Protein AF-A0A0G1FS84-F1 (afdb_monomer_lite)

Secondary structure (DSSP, 8-state):
-----TTS------SSPPPSEEEEE----B-TTS-BPPPPP-EEEEE---HHHHHHHHHHHHHHHHHHHHHHHHHHHHHHHHHHHHHHHHHHHHHHHHHHHHHHHHHHHHHHHHHHHHHHHHHHT-S---HHHHHHHHHHHHHHHHHHHHHHHHHHHHHHHHHHHHHHHHHTT-

Structure (mmCIF, N/CA/C/O backbone):
data_AF-A0A0G1FS84-F1
#
_entry.id   AF-A0A0G1FS84-F1
#
loop_
_atom_site.group_PDB
_atom_site.id
_atom_site.type_symbol
_atom_site.label_atom_id
_atom_site.label_alt_id
_atom_site.label_comp_id
_atom_site.label_asym_id
_atom_site.label_entity_id
_atom_site.label_seq_id
_atom_site.pdbx_PDB_ins_code
_atom_site.Cartn_x
_atom_site.Cartn_y
_atom_site.Cartn_z
_atom_site.occupancy
_atom_site.B_iso_or_equiv
_atom_site.auth_seq_id
_atom_site.auth_comp_id
_atom_site.auth_asym_id
_atom_site.auth_atom_id
_atom_site.pdbx_PDB_model_num
ATOM 1 N N . MET A 1 1 ? 57.556 8.578 -48.332 1.00 65.81 1 MET A N 1
ATOM 2 C CA . MET A 1 1 ? 58.111 8.816 -49.677 1.00 65.81 1 MET A CA 1
ATOM 3 C C . MET A 1 1 ? 58.021 7.514 -50.442 1.00 65.81 1 MET A C 1
ATOM 5 O O . MET A 1 1 ? 58.302 6.475 -49.857 1.00 65.81 1 MET A O 1
ATOM 9 N N . THR A 1 2 ? 57.534 7.566 -51.674 1.00 79.94 2 THR A N 1
ATOM 10 C CA . THR A 1 2 ? 57.492 6.427 -52.599 1.00 79.94 2 THR A CA 1
ATOM 11 C C . THR A 1 2 ? 58.343 6.790 -53.815 1.00 79.94 2 THR A C 1
ATOM 13 O O . THR A 1 2 ? 58.557 7.980 -54.049 1.00 79.94 2 THR A O 1
ATOM 16 N N . GLN A 1 3 ? 58.882 5.800 -54.521 1.00 81.12 3 GLN A N 1
ATOM 17 C CA . GLN A 1 3 ? 59.678 6.023 -55.730 1.00 81.12 3 GLN A CA 1
ATOM 18 C C . GLN A 1 3 ? 58.782 5.824 -56.956 1.00 81.12 3 GLN A C 1
ATOM 20 O O . GLN A 1 3 ? 57.989 4.881 -56.990 1.00 81.12 3 GLN A O 1
ATOM 25 N N . SER A 1 4 ? 58.876 6.731 -57.924 1.00 82.00 4 SER A N 1
ATOM 26 C CA . SER A 1 4 ? 58.206 6.627 -59.221 1.00 82.00 4 SER A CA 1
ATOM 27 C C . SER A 1 4 ? 58.992 5.721 -60.176 1.00 82.00 4 SER A C 1
ATOM 29 O O . SER A 1 4 ? 60.212 5.601 -60.069 1.00 82.00 4 SER A O 1
ATOM 31 N N . ASP A 1 5 ? 58.294 5.064 -61.105 1.00 82.81 5 ASP A N 1
ATOM 32 C CA . ASP A 1 5 ? 58.917 4.347 -62.221 1.00 82.81 5 ASP A CA 1
ATOM 33 C C . ASP A 1 5 ? 59.392 5.312 -63.329 1.00 82.81 5 ASP A C 1
ATOM 35 O O . ASP A 1 5 ? 59.147 6.519 -63.278 1.00 82.81 5 ASP A O 1
ATOM 39 N N . SER A 1 6 ? 60.050 4.780 -64.366 1.00 77.12 6 SER A N 1
ATOM 40 C CA . SER A 1 6 ? 60.547 5.560 -65.514 1.00 77.12 6 SER A CA 1
ATOM 41 C C . SER A 1 6 ? 59.455 6.303 -66.297 1.00 77.12 6 SER A C 1
ATOM 43 O O . SER A 1 6 ? 59.772 7.159 -67.117 1.00 77.12 6 SER A O 1
ATOM 45 N N . ASN A 1 7 ? 58.184 5.972 -66.060 1.00 77.56 7 ASN A N 1
ATOM 46 C CA . ASN A 1 7 ? 57.017 6.573 -66.697 1.00 77.56 7 ASN A CA 1
ATOM 47 C C . ASN A 1 7 ? 56.239 7.478 -65.721 1.00 77.56 7 ASN A C 1
ATOM 49 O O . ASN A 1 7 ? 55.108 7.865 -66.016 1.00 77.56 7 ASN A O 1
ATOM 53 N N . GLY A 1 8 ? 56.807 7.790 -64.549 1.00 75.38 8 GLY A N 1
ATOM 54 C CA . GLY A 1 8 ? 56.192 8.648 -63.536 1.00 75.38 8 GLY A CA 1
ATOM 55 C C . GLY A 1 8 ? 55.071 7.984 -62.729 1.00 75.38 8 GLY A C 1
ATOM 56 O O . GLY A 1 8 ? 54.354 8.668 -61.999 1.00 75.38 8 GLY A O 1
ATOM 57 N N . ARG A 1 9 ? 54.887 6.662 -62.824 1.00 83.38 9 ARG A N 1
ATOM 58 C CA . ARG A 1 9 ? 53.864 5.938 -62.057 1.00 83.38 9 ARG A CA 1
ATOM 59 C C . ARG A 1 9 ? 54.397 5.589 -60.679 1.00 83.38 9 ARG A C 1
ATOM 61 O O . ARG A 1 9 ? 55.497 5.066 -60.536 1.00 83.38 9 ARG A O 1
ATOM 68 N N . PHE A 1 10 ? 53.584 5.830 -59.661 1.00 84.44 10 PHE A N 1
ATOM 69 C CA . PHE A 1 10 ? 53.905 5.496 -58.280 1.00 84.44 10 PHE A CA 1
ATOM 70 C C . PHE A 1 10 ? 52.680 4.914 -57.575 1.00 84.44 10 PHE A C 1
ATOM 72 O O . PHE A 1 10 ? 51.539 5.222 -57.917 1.00 84.44 10 PHE A O 1
ATOM 79 N N . ALA A 1 11 ? 52.921 4.094 -56.555 1.00 84.00 11 ALA A N 1
ATOM 80 C CA . ALA A 1 11 ? 51.891 3.633 -55.636 1.00 84.00 11 ALA A CA 1
ATOM 81 C C . ALA A 1 11 ? 52.205 4.148 -54.230 1.00 84.00 11 ALA A C 1
ATOM 83 O O . ALA A 1 11 ? 53.343 4.065 -53.757 1.00 84.00 11 ALA A O 1
ATOM 84 N N . PHE A 1 12 ? 51.192 4.688 -53.557 1.00 84.06 12 PHE A N 1
ATOM 85 C CA . PHE A 1 12 ? 51.281 5.100 -52.163 1.00 84.06 12 PHE A CA 1
ATOM 86 C C . PHE A 1 12 ? 50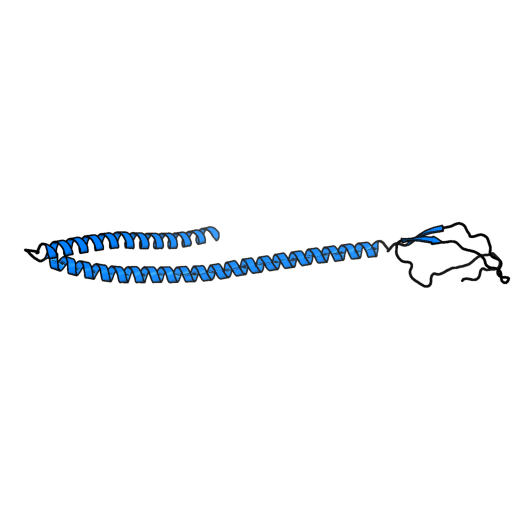.250 4.332 -51.341 1.00 84.06 12 PHE A C 1
ATOM 88 O O . PHE A 1 12 ? 49.054 4.397 -51.611 1.00 84.06 12 PHE A O 1
ATOM 95 N N . VAL A 1 13 ? 50.726 3.626 -50.317 1.00 84.06 13 VAL A N 1
ATOM 96 C CA . VAL A 1 13 ? 49.881 2.949 -49.332 1.00 84.06 13 VAL A CA 1
ATOM 97 C C . VAL A 1 13 ? 50.121 3.616 -47.985 1.00 84.06 13 VAL A C 1
ATOM 99 O O . VAL A 1 13 ? 51.248 3.644 -47.483 1.00 84.06 13 VAL A O 1
ATOM 102 N N . ALA A 1 14 ? 49.066 4.186 -47.405 1.00 81.69 14 ALA A N 1
ATOM 103 C CA . ALA A 1 14 ? 49.140 4.780 -46.079 1.00 81.69 14 ALA A CA 1
ATOM 104 C C . ALA A 1 14 ? 49.451 3.694 -45.035 1.00 81.69 14 ALA A C 1
ATOM 106 O O . ALA A 1 14 ? 48.796 2.656 -44.994 1.00 81.69 14 ALA A O 1
ATOM 107 N N . LYS A 1 15 ? 50.445 3.936 -44.170 1.00 80.38 15 LYS A N 1
ATOM 108 C CA . LYS A 1 15 ? 50.827 2.987 -43.106 1.00 80.38 15 LYS A CA 1
ATOM 109 C C . LYS A 1 15 ? 49.784 2.882 -41.987 1.00 80.38 15 LYS A C 1
ATOM 111 O O . LYS A 1 15 ? 49.743 1.876 -41.291 1.00 80.38 15 LYS A O 1
ATOM 116 N N . ALA A 1 16 ? 48.974 3.921 -41.799 1.00 81.25 16 ALA A N 1
ATOM 117 C CA . ALA A 1 16 ? 47.947 3.989 -40.769 1.00 81.25 16 ALA A CA 1
ATOM 118 C C . ALA A 1 16 ? 46.561 4.134 -41.401 1.00 81.25 16 ALA A C 1
ATOM 120 O O . ALA A 1 16 ? 46.409 4.741 -42.464 1.00 81.25 16 ALA A O 1
ATOM 121 N N . LYS A 1 17 ? 45.548 3.596 -40.716 1.00 81.94 17 LYS A N 1
ATOM 122 C CA . LYS A 1 17 ? 44.146 3.773 -41.093 1.00 81.94 17 LYS A CA 1
ATOM 123 C C . LYS A 1 17 ? 43.790 5.256 -41.002 1.00 81.94 17 LYS A C 1
ATOM 125 O O . LYS A 1 17 ? 43.933 5.861 -39.941 1.00 81.94 17 LYS A O 1
ATOM 130 N N . LEU A 1 18 ? 43.317 5.823 -42.107 1.00 83.94 18 LEU A N 1
ATOM 131 C CA . LEU A 1 18 ? 42.795 7.185 -42.119 1.00 83.94 18 LEU A CA 1
ATOM 132 C C . LEU A 1 18 ? 41.487 7.227 -41.305 1.00 83.94 18 LEU A C 1
ATOM 134 O O . LEU A 1 18 ? 40.636 6.353 -41.504 1.00 83.94 18 LEU A O 1
ATOM 138 N N . PRO A 1 19 ? 41.314 8.186 -40.378 1.00 83.69 19 PRO A N 1
ATOM 139 C CA . PRO A 1 19 ? 40.042 8.366 -39.695 1.00 83.69 19 PRO A CA 1
ATOM 140 C C . PRO A 1 19 ? 38.962 8.852 -40.668 1.00 83.69 19 PRO A C 1
ATOM 142 O O . PRO A 1 19 ? 39.253 9.376 -41.749 1.00 83.69 19 PRO A O 1
ATOM 145 N N . GLU A 1 20 ? 37.707 8.643 -40.271 1.00 84.88 20 GLU A N 1
ATOM 146 C CA . GLU A 1 20 ? 36.536 9.052 -41.044 1.00 84.88 20 GLU A CA 1
ATOM 147 C C . GLU A 1 20 ? 36.547 10.566 -41.282 1.00 84.88 20 GLU A C 1
ATOM 149 O O . GLU A 1 20 ? 36.806 11.350 -40.368 1.00 84.88 20 GLU A O 1
ATOM 154 N N . GLY A 1 21 ? 36.321 10.977 -42.529 1.00 87.00 21 GLY A N 1
ATOM 155 C CA . GLY A 1 21 ? 36.379 12.382 -42.911 1.00 87.00 21 GLY A CA 1
ATOM 156 C C . GLY A 1 21 ? 36.703 12.619 -44.381 1.00 87.00 21 GLY A C 1
ATOM 157 O O . GLY A 1 21 ? 36.894 11.691 -45.171 1.00 87.00 21 GLY A O 1
ATOM 158 N N . VAL A 1 22 ? 36.758 13.900 -44.738 1.00 90.06 22 VAL A N 1
ATOM 159 C CA . VAL A 1 22 ? 37.090 14.364 -46.087 1.00 90.06 22 VAL A CA 1
ATOM 160 C C . VAL A 1 22 ? 38.584 14.644 -46.168 1.00 90.06 22 VAL A C 1
ATOM 1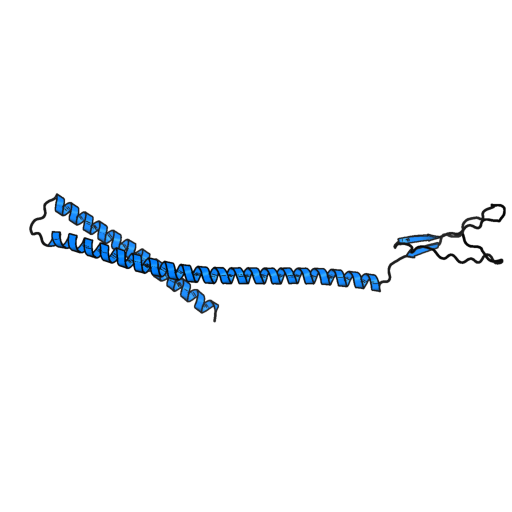62 O O . VAL A 1 22 ? 39.107 15.501 -45.457 1.00 90.06 22 VAL A O 1
ATOM 165 N N . TRP A 1 23 ? 39.259 13.943 -47.069 1.00 90.94 23 TRP A N 1
ATOM 166 C CA . TRP A 1 23 ? 40.699 14.021 -47.260 1.00 90.94 23 TRP A CA 1
ATOM 167 C C . TRP A 1 23 ? 41.033 14.648 -48.605 1.00 90.94 23 TRP A C 1
ATOM 169 O O . TRP A 1 23 ? 40.341 14.433 -49.599 1.00 90.94 23 TRP A O 1
ATOM 179 N N . LYS A 1 24 ? 42.115 15.430 -48.625 1.00 90.88 24 LYS A N 1
ATOM 180 C CA . LYS A 1 24 ? 42.694 16.003 -49.843 1.00 90.88 24 LYS A CA 1
ATOM 181 C C . LYS A 1 24 ? 44.075 15.403 -50.051 1.00 90.88 24 LYS A C 1
ATOM 183 O O . LYS A 1 24 ? 44.888 15.426 -49.131 1.00 90.88 24 LYS A O 1
ATOM 188 N N . MET A 1 25 ? 44.336 14.904 -51.251 1.00 88.88 25 MET A N 1
ATOM 189 C CA . MET A 1 25 ? 45.614 14.310 -51.627 1.00 88.88 25 MET A CA 1
ATOM 190 C C . MET A 1 25 ? 46.186 15.017 -52.851 1.00 88.88 25 MET A C 1
ATOM 192 O O . MET A 1 25 ? 45.464 15.312 -53.801 1.00 88.88 25 MET A O 1
ATOM 196 N N . TRP A 1 26 ? 47.487 15.283 -52.806 1.00 90.06 26 TRP A N 1
ATOM 197 C CA . TRP A 1 26 ? 48.291 15.771 -53.921 1.00 90.06 26 TRP A CA 1
ATOM 198 C C . TRP A 1 26 ? 49.696 15.173 -53.817 1.00 90.06 26 TRP A C 1
ATOM 200 O O . TRP A 1 26 ? 50.106 14.719 -52.745 1.00 90.06 26 TRP A O 1
ATOM 210 N N . ALA A 1 27 ? 50.420 15.172 -54.928 1.00 87.69 27 ALA A N 1
ATOM 211 C CA . ALA A 1 27 ? 51.790 14.694 -55.015 1.00 87.69 27 ALA A CA 1
ATOM 212 C C . ALA A 1 27 ? 52.713 15.793 -55.554 1.00 87.69 27 ALA A C 1
ATOM 214 O O . ALA A 1 27 ? 52.282 16.672 -56.298 1.00 87.69 27 ALA A O 1
ATOM 215 N N . GLU A 1 28 ? 53.979 15.734 -55.161 1.00 88.88 28 GLU A N 1
ATOM 216 C CA . GLU A 1 28 ? 55.054 16.601 -55.640 1.00 88.88 28 GLU A CA 1
ATOM 217 C C . GLU A 1 28 ? 56.286 15.715 -55.844 1.00 88.88 28 GLU A C 1
ATOM 219 O O . GLU A 1 28 ? 56.623 14.907 -54.972 1.00 88.88 28 GLU A O 1
ATOM 224 N N . GLU A 1 29 ? 56.933 15.822 -57.000 1.00 85.31 29 GLU A N 1
ATOM 225 C CA . GLU A 1 29 ? 58.158 15.086 -57.293 1.00 85.31 29 GLU A CA 1
ATOM 226 C C . GLU A 1 29 ? 59.358 15.852 -56.737 1.00 85.31 29 GLU A C 1
ATOM 228 O O . GLU A 1 29 ? 59.424 17.076 -56.824 1.00 85.31 29 GLU A O 1
ATOM 233 N N . THR A 1 30 ? 60.319 15.138 -56.152 1.00 86.69 30 THR A N 1
ATOM 234 C CA . THR A 1 30 ? 61.601 15.710 -55.728 1.00 86.69 30 THR A CA 1
ATOM 235 C C . THR A 1 30 ? 62.723 14.962 -56.433 1.00 86.69 30 THR A C 1
ATOM 237 O O . THR A 1 30 ? 62.888 13.760 -56.241 1.00 86.69 30 THR A O 1
ATOM 240 N N . SER A 1 31 ? 63.484 15.679 -57.255 1.00 80.19 31 SER A N 1
ATOM 241 C CA . SER A 1 31 ? 64.645 15.151 -57.967 1.00 80.19 31 SER A CA 1
ATOM 242 C C . SER A 1 31 ? 65.795 14.838 -57.002 1.00 80.19 31 SER A C 1
ATOM 244 O O . SER A 1 31 ? 65.863 15.383 -55.899 1.00 80.19 31 SER A O 1
ATOM 246 N N . VAL A 1 32 ? 66.751 14.013 -57.441 1.00 80.50 32 VAL A N 1
ATOM 247 C CA . VAL A 1 32 ? 67.963 13.643 -56.680 1.00 80.50 32 VAL A CA 1
ATOM 248 C C . VAL A 1 32 ? 68.767 14.879 -56.249 1.00 80.50 32 VAL A C 1
ATOM 250 O O . VAL A 1 32 ? 69.360 14.889 -55.174 1.00 80.50 32 VAL A O 1
ATOM 253 N N . ASN A 1 33 ? 68.709 15.955 -57.041 1.00 80.50 33 ASN A N 1
ATOM 254 C CA . ASN A 1 33 ? 69.373 17.234 -56.764 1.00 80.50 33 ASN A CA 1
ATOM 255 C C . ASN A 1 33 ? 68.548 18.178 -55.861 1.00 80.50 33 ASN A C 1
ATOM 257 O O . ASN A 1 33 ? 68.909 19.338 -55.689 1.00 80.50 33 ASN A O 1
ATOM 261 N N . GLY A 1 34 ? 67.411 17.723 -55.325 1.00 80.25 34 GLY A N 1
ATOM 262 C CA . GLY A 1 34 ? 66.543 18.496 -54.431 1.00 80.25 34 GLY A CA 1
ATOM 263 C C . GLY A 1 34 ? 65.567 19.460 -55.118 1.00 80.25 34 GLY A C 1
ATOM 264 O O . GLY A 1 34 ? 64.790 20.118 -54.429 1.00 80.25 34 GLY A O 1
ATOM 265 N N . ALA A 1 35 ? 65.564 19.539 -56.453 1.00 82.56 35 ALA A N 1
ATOM 266 C CA . ALA A 1 35 ? 64.579 20.321 -57.204 1.00 82.56 35 ALA A CA 1
ATOM 267 C C . ALA A 1 35 ? 63.182 19.685 -57.104 1.00 82.56 35 ALA A C 1
ATOM 269 O O . ALA A 1 35 ? 63.058 18.463 -57.209 1.00 82.56 35 ALA A O 1
ATOM 270 N N . LYS A 1 36 ? 62.142 20.505 -56.915 1.00 88.62 36 LYS A N 1
ATOM 271 C CA . LYS A 1 36 ? 60.755 20.048 -56.751 1.00 88.62 36 LYS A CA 1
ATOM 272 C C . LYS A 1 36 ? 59.866 20.425 -57.935 1.00 88.62 36 LYS A C 1
ATOM 274 O O . LYS A 1 36 ? 60.054 21.489 -58.523 1.00 88.62 36 LYS A O 1
ATOM 279 N N . SER A 1 37 ? 58.903 19.568 -58.270 1.00 84.94 37 SER A N 1
ATOM 280 C CA . SER A 1 37 ? 57.903 19.842 -59.309 1.00 84.94 37 SER A CA 1
ATOM 281 C C . SER A 1 37 ? 56.785 20.760 -58.811 1.00 84.94 37 SER A C 1
ATOM 283 O O . SER A 1 37 ? 56.628 20.995 -57.618 1.00 84.94 37 SER A O 1
ATOM 285 N N . SER A 1 38 ? 55.931 21.235 -59.720 1.00 84.75 38 SER A N 1
ATOM 286 C CA . SER A 1 38 ? 54.637 21.778 -59.300 1.00 84.75 38 SER A CA 1
ATOM 287 C C . SER A 1 38 ? 53.770 20.675 -58.664 1.00 84.75 38 SER A C 1
ATOM 289 O O . SER A 1 38 ? 53.869 19.515 -59.085 1.00 84.75 38 SER A O 1
ATOM 291 N N . PRO A 1 39 ? 52.923 21.006 -57.669 1.00 87.56 39 PRO A N 1
ATOM 292 C CA . PRO A 1 39 ? 51.992 20.050 -57.082 1.00 87.56 39 PRO A CA 1
ATOM 293 C C . PRO A 1 39 ? 50.992 19.521 -58.110 1.00 87.56 39 PRO A C 1
ATOM 295 O O . PRO A 1 39 ? 50.531 20.263 -58.980 1.00 87.56 39 PRO A O 1
ATOM 298 N N . SER A 1 40 ? 50.605 18.257 -57.962 1.00 86.75 40 SER A N 1
ATOM 299 C CA . SER A 1 40 ? 49.531 17.661 -58.752 1.00 86.75 40 SER A CA 1
ATOM 300 C C . SER A 1 40 ? 48.176 18.309 -58.458 1.00 86.75 40 SER A C 1
ATOM 302 O O . SER A 1 40 ? 47.972 18.967 -57.431 1.00 86.75 40 SER A O 1
ATOM 304 N N . GLU A 1 41 ? 47.201 18.027 -59.322 1.00 88.12 41 GLU A N 1
ATOM 305 C CA . GLU A 1 41 ? 45.801 18.314 -59.032 1.00 88.12 41 GLU A CA 1
ATOM 306 C C . GLU A 1 41 ? 45.374 17.651 -57.711 1.00 88.12 41 GLU A C 1
ATOM 308 O O . GLU A 1 41 ? 45.801 16.540 -57.373 1.00 88.12 41 GLU A O 1
ATOM 313 N N . LYS A 1 42 ? 44.570 18.378 -56.929 1.00 91.00 42 LYS A N 1
ATOM 314 C CA . LYS A 1 42 ? 44.122 17.942 -55.606 1.00 91.00 42 LYS A CA 1
ATOM 315 C C . LYS A 1 42 ? 42.918 17.024 -55.759 1.00 91.00 42 LYS A C 1
ATOM 317 O O . LYS A 1 42 ? 41.841 17.479 -56.134 1.00 91.00 42 LYS A O 1
ATOM 322 N N . ILE A 1 43 ? 43.073 15.765 -55.372 1.00 88.25 43 ILE A N 1
ATOM 323 C CA . ILE A 1 43 ? 41.980 14.793 -55.345 1.00 88.25 43 ILE A CA 1
ATOM 324 C C . ILE A 1 43 ? 41.332 14.827 -53.963 1.00 88.25 43 ILE A C 1
ATOM 326 O O . ILE A 1 43 ? 42.021 14.741 -52.943 1.00 88.25 43 ILE A O 1
ATOM 330 N N . ILE A 1 44 ? 40.006 14.951 -53.927 1.00 88.88 44 ILE A N 1
ATOM 331 C CA . ILE A 1 44 ? 39.215 14.928 -52.695 1.00 88.88 44 ILE A CA 1
ATOM 332 C C . ILE A 1 44 ? 38.500 13.583 -52.606 1.00 88.88 44 ILE A C 1
ATOM 334 O O . ILE A 1 44 ? 37.794 13.201 -53.536 1.00 88.88 44 ILE A O 1
ATOM 338 N N . PHE A 1 45 ? 38.652 12.871 -51.492 1.00 86.81 45 PHE A N 1
ATOM 339 C CA . PHE A 1 45 ? 37.936 11.619 -51.245 1.00 86.81 45 PHE A CA 1
ATOM 340 C C . PHE A 1 45 ? 37.439 11.535 -49.803 1.00 86.81 45 PHE A C 1
ATOM 342 O O . PHE A 1 45 ? 37.992 12.153 -48.893 1.00 86.81 45 PHE A O 1
ATOM 349 N N . THR A 1 46 ? 36.368 10.769 -49.599 1.00 87.75 46 THR A N 1
ATOM 350 C CA . THR A 1 46 ? 35.749 10.584 -48.282 1.00 87.75 46 THR A CA 1
ATOM 351 C C . THR A 1 46 ? 36.086 9.201 -47.754 1.00 87.75 46 THR A C 1
ATOM 353 O O . THR A 1 46 ? 35.805 8.195 -48.403 1.00 87.75 46 THR A O 1
ATOM 356 N N . VAL A 1 47 ? 36.667 9.150 -46.561 1.00 88.19 47 VAL A N 1
ATOM 357 C CA . VAL A 1 47 ? 36.857 7.908 -45.813 1.00 88.19 47 VAL A CA 1
ATOM 358 C C . VAL A 1 47 ? 35.653 7.767 -44.896 1.00 88.19 47 VAL A C 1
ATOM 360 O O . VAL A 1 47 ? 35.435 8.638 -44.064 1.00 88.19 47 VAL A O 1
ATOM 363 N N . SER A 1 48 ? 34.860 6.710 -45.058 1.00 81.31 48 SER A N 1
ATOM 364 C CA . SER A 1 48 ? 33.705 6.417 -44.197 1.00 81.31 48 SER A CA 1
ATOM 365 C C . SER A 1 48 ? 33.690 4.946 -43.798 1.00 81.31 48 SER A C 1
ATOM 367 O O . SER A 1 48 ? 34.279 4.097 -44.476 1.00 81.31 48 SER A O 1
ATOM 369 N N . LEU A 1 49 ? 33.058 4.641 -42.664 1.00 75.94 49 LEU A N 1
ATOM 370 C CA . LEU A 1 49 ? 32.900 3.257 -42.225 1.00 75.94 49 LEU A CA 1
ATOM 371 C C . LEU A 1 49 ? 31.901 2.510 -43.127 1.00 75.94 49 LEU A C 1
ATOM 373 O O . LEU A 1 49 ? 30.878 3.083 -43.513 1.00 75.94 49 LEU A O 1
ATOM 377 N N . PRO A 1 50 ? 32.145 1.217 -43.420 1.00 78.69 50 PRO A N 1
ATOM 378 C CA . PRO A 1 50 ? 31.197 0.389 -44.152 1.00 78.69 50 PRO A CA 1
ATOM 379 C C . PRO A 1 50 ? 29.814 0.429 -43.499 1.00 78.69 50 PRO A C 1
ATOM 381 O O . PRO A 1 50 ? 29.682 0.339 -42.274 1.00 78.69 50 PRO A O 1
ATOM 384 N N . TRP A 1 51 ? 28.775 0.539 -44.323 1.00 70.06 51 TRP A N 1
ATOM 385 C CA . TRP A 1 51 ? 27.388 0.669 -43.875 1.00 70.06 51 TRP A CA 1
ATOM 386 C C . TRP A 1 51 ? 26.948 -0.477 -42.944 1.00 70.06 51 TRP A C 1
ATOM 388 O O . TRP A 1 51 ? 26.175 -0.254 -42.016 1.00 70.06 51 TRP A O 1
ATOM 398 N N . GLN A 1 52 ? 27.511 -1.675 -43.118 1.00 74.56 52 GLN A N 1
ATOM 399 C CA . GLN A 1 52 ? 27.260 -2.858 -42.293 1.00 74.56 52 GLN A CA 1
ATOM 400 C C . GLN A 1 52 ? 27.689 -2.660 -40.829 1.00 74.56 52 GLN A C 1
ATOM 402 O O . GLN A 1 52 ? 26.983 -3.086 -39.917 1.00 74.56 52 GLN A O 1
ATOM 407 N N . ILE A 1 53 ? 28.816 -1.977 -40.590 1.00 77.00 53 ILE A N 1
ATOM 408 C CA . ILE A 1 53 ? 29.316 -1.697 -39.232 1.00 77.00 53 ILE A CA 1
ATOM 409 C C . ILE A 1 53 ? 28.414 -0.668 -38.542 1.00 77.00 53 ILE A C 1
ATOM 411 O O . ILE A 1 53 ? 28.097 -0.812 -37.362 1.00 77.00 53 ILE A O 1
ATOM 415 N N . ARG A 1 54 ? 27.940 0.331 -39.297 1.00 73.19 54 ARG A N 1
ATOM 416 C CA . ARG A 1 54 ? 27.028 1.366 -38.790 1.00 73.19 54 ARG A CA 1
ATOM 417 C C . ARG A 1 54 ? 25.675 0.781 -38.371 1.00 73.19 54 ARG A C 1
ATOM 419 O O . ARG A 1 54 ? 25.152 1.159 -37.330 1.00 73.19 54 ARG A O 1
ATOM 426 N N . ILE A 1 55 ? 25.129 -0.173 -39.130 1.00 74.19 55 ILE A N 1
ATOM 427 C CA . ILE A 1 55 ? 23.876 -0.861 -38.766 1.00 74.19 55 ILE A CA 1
ATOM 428 C C . ILE A 1 55 ? 24.056 -1.709 -37.506 1.00 74.19 55 ILE A C 1
ATOM 430 O O . ILE A 1 55 ? 23.195 -1.680 -36.631 1.00 74.19 55 ILE A O 1
ATOM 434 N N . GLY A 1 56 ? 25.178 -2.425 -37.386 1.00 73.81 56 GLY A N 1
ATOM 435 C CA . GLY A 1 56 ? 25.471 -3.221 -36.194 1.00 73.81 56 GLY A CA 1
ATOM 436 C C . GLY A 1 56 ? 25.471 -2.379 -34.915 1.00 73.81 56 GLY A C 1
ATOM 437 O O . GLY A 1 56 ? 24.843 -2.768 -33.936 1.00 73.81 56 GLY A O 1
ATOM 438 N N . GLN A 1 57 ? 26.098 -1.199 -34.943 1.00 76.94 57 GLN A N 1
ATOM 439 C CA . GLN A 1 57 ? 26.106 -0.274 -33.801 1.00 76.94 57 GLN A CA 1
ATOM 440 C C . GLN A 1 57 ? 24.6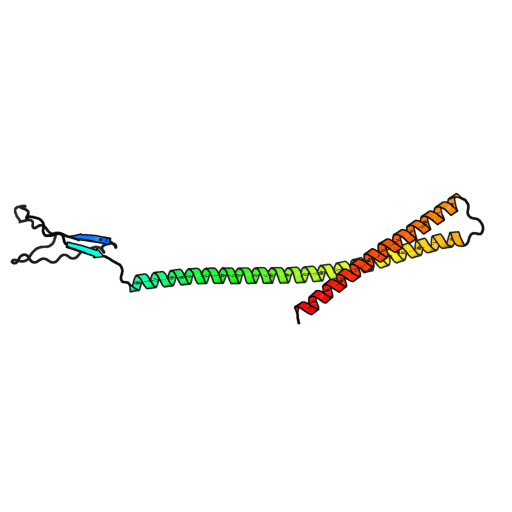96 0.186 -33.418 1.00 76.94 57 GLN A C 1
ATOM 442 O O . GLN A 1 57 ? 24.320 0.092 -32.254 1.00 76.94 57 GLN A O 1
ATOM 447 N N . ILE A 1 58 ? 23.886 0.578 -34.405 1.00 81.06 58 ILE A N 1
ATOM 448 C CA . ILE A 1 58 ? 22.500 0.997 -34.174 1.00 81.06 58 ILE A CA 1
ATOM 449 C C . ILE A 1 58 ? 21.703 -0.126 -33.495 1.00 81.06 58 ILE A C 1
ATOM 451 O O . ILE A 1 58 ? 21.038 0.105 -32.490 1.00 81.06 58 ILE A O 1
ATOM 455 N N . VAL A 1 59 ? 21.793 -1.359 -34.000 1.00 87.12 59 VAL A N 1
ATOM 456 C CA . VAL A 1 59 ? 21.061 -2.505 -33.435 1.00 87.12 59 VAL A CA 1
ATOM 457 C C . VAL A 1 59 ? 21.466 -2.774 -31.982 1.00 87.12 59 VAL A C 1
ATOM 459 O O . VAL A 1 59 ? 20.598 -3.023 -31.146 1.00 87.12 59 VAL A O 1
ATOM 462 N N . ILE A 1 60 ? 22.761 -2.690 -31.665 1.00 86.00 60 ILE A N 1
ATOM 463 C CA . ILE A 1 60 ? 23.273 -2.897 -30.302 1.00 86.00 60 ILE A CA 1
ATOM 464 C C . ILE A 1 60 ? 22.730 -1.827 -29.348 1.00 86.00 60 ILE A C 1
ATOM 466 O O . ILE A 1 60 ? 22.246 -2.168 -28.265 1.00 86.00 60 ILE A O 1
ATOM 470 N N . ASP A 1 61 ? 22.742 -0.560 -29.763 1.00 87.25 61 ASP A N 1
ATOM 471 C CA . ASP A 1 61 ? 22.233 0.548 -28.950 1.00 87.25 61 ASP A CA 1
ATOM 472 C C . ASP A 1 61 ? 20.734 0.379 -28.657 1.00 87.25 61 ASP A C 1
ATOM 474 O O . ASP A 1 61 ? 20.299 0.496 -27.507 1.00 87.25 61 ASP A O 1
ATOM 478 N N . TYR A 1 62 ? 19.939 0.005 -29.665 1.00 92.12 62 TYR A N 1
ATOM 479 C CA . TYR A 1 62 ? 18.506 -0.246 -29.488 1.00 92.12 62 TYR A CA 1
ATOM 480 C C . TYR A 1 62 ? 18.219 -1.437 -28.562 1.00 92.12 62 TYR A C 1
ATOM 482 O O . TYR A 1 62 ? 17.343 -1.339 -27.700 1.00 92.12 62 TYR A O 1
ATOM 490 N N . ILE A 1 63 ? 18.960 -2.544 -28.684 1.00 93.06 63 ILE A N 1
ATOM 491 C CA . ILE A 1 63 ? 18.799 -3.709 -27.797 1.00 93.06 63 ILE A CA 1
ATOM 492 C C . ILE A 1 63 ? 19.127 -3.334 -26.348 1.00 93.06 63 ILE A C 1
ATOM 494 O O . ILE A 1 63 ? 18.405 -3.736 -25.435 1.00 93.06 63 ILE A O 1
ATOM 498 N N . SER A 1 64 ? 20.174 -2.536 -26.128 1.00 93.12 64 SER A N 1
ATOM 499 C CA . SER A 1 64 ? 20.568 -2.078 -24.792 1.00 93.12 64 SER A CA 1
ATOM 500 C C . SER A 1 64 ? 19.467 -1.248 -24.116 1.00 93.12 64 SER A C 1
ATOM 502 O O . SER A 1 64 ? 19.123 -1.480 -22.950 1.00 93.12 64 SER A O 1
ATOM 504 N N . ILE A 1 65 ? 18.839 -0.336 -24.866 1.00 95.38 65 ILE A N 1
ATOM 505 C CA . ILE A 1 65 ? 17.718 0.486 -24.383 1.00 95.38 65 ILE A CA 1
ATOM 506 C C . ILE A 1 65 ? 16.509 -0.391 -24.040 1.00 95.38 65 ILE A C 1
ATOM 508 O O . ILE A 1 65 ? 15.936 -0.256 -22.956 1.00 95.38 65 ILE A O 1
ATOM 512 N N . ILE A 1 66 ? 16.141 -1.320 -24.927 1.00 96.06 66 ILE A N 1
ATOM 513 C CA . ILE A 1 66 ? 15.009 -2.232 -24.711 1.00 96.06 66 ILE A CA 1
ATOM 514 C C . ILE A 1 66 ? 15.251 -3.109 -23.478 1.00 96.06 66 ILE A C 1
ATOM 516 O O . ILE A 1 66 ? 14.367 -3.244 -22.635 1.00 96.06 66 ILE A O 1
ATOM 520 N N . ASN A 1 67 ? 16.453 -3.666 -23.330 1.00 96.62 67 ASN A N 1
ATOM 521 C CA . ASN A 1 67 ? 16.808 -4.491 -22.179 1.00 96.62 67 ASN A CA 1
ATOM 522 C C . ASN A 1 67 ? 16.728 -3.700 -20.863 1.00 96.62 67 ASN A C 1
ATOM 524 O O . ASN A 1 67 ? 16.164 -4.179 -19.879 1.00 96.62 67 ASN A O 1
ATOM 528 N N . THR A 1 68 ? 17.224 -2.460 -20.860 1.00 96.44 68 THR A N 1
ATOM 529 C CA . THR A 1 68 ? 17.121 -1.559 -19.702 1.00 96.44 68 THR A CA 1
ATOM 530 C C . THR A 1 68 ? 15.661 -1.293 -19.335 1.00 96.44 68 THR A C 1
ATOM 532 O O . THR A 1 68 ? 15.292 -1.362 -18.162 1.00 96.44 68 THR A O 1
ATOM 535 N N . LEU A 1 69 ? 14.804 -1.053 -20.331 1.00 97.38 69 LEU A N 1
ATOM 536 C CA . LEU A 1 69 ? 13.376 -0.841 -20.113 1.00 97.38 69 LEU A CA 1
ATOM 537 C C . LEU A 1 69 ? 12.704 -2.083 -19.507 1.00 97.38 69 LEU A C 1
ATOM 539 O O . LEU A 1 69 ? 11.948 -1.959 -18.545 1.00 97.38 69 LEU A O 1
ATOM 543 N N . ILE A 1 70 ? 13.014 -3.279 -20.016 1.00 97.75 70 ILE A N 1
ATOM 544 C CA . ILE A 1 70 ? 12.484 -4.547 -19.494 1.00 97.75 70 ILE A CA 1
ATOM 545 C C . ILE A 1 70 ? 12.878 -4.739 -18.025 1.00 97.75 70 ILE A C 1
ATOM 547 O O . ILE A 1 70 ? 12.022 -5.072 -17.205 1.00 97.75 70 ILE A O 1
ATOM 551 N N . LEU A 1 71 ? 14.138 -4.480 -17.665 1.00 97.81 71 LEU A N 1
ATOM 552 C CA . LEU A 1 71 ? 14.601 -4.584 -16.278 1.00 97.81 71 LEU A CA 1
ATO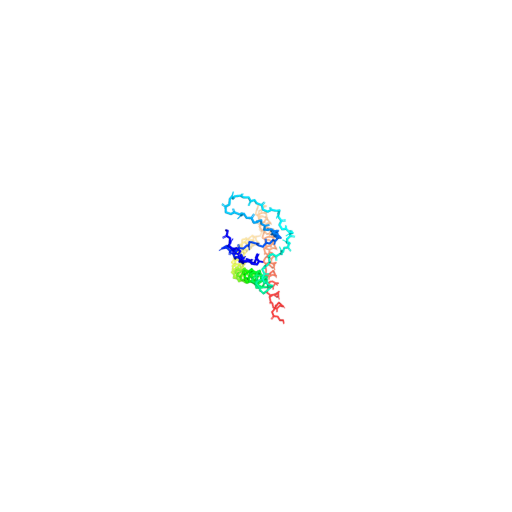M 553 C C . LEU A 1 71 ? 13.839 -3.638 -15.341 1.00 97.81 71 LEU A C 1
ATOM 555 O O . LEU A 1 71 ? 13.453 -4.047 -14.245 1.00 97.81 71 LEU A O 1
ATOM 559 N N . ILE A 1 72 ? 13.567 -2.405 -15.776 1.00 97.75 72 ILE A N 1
ATOM 560 C CA . ILE A 1 72 ? 12.775 -1.441 -14.999 1.00 97.75 72 ILE A CA 1
ATOM 561 C C . ILE A 1 72 ? 11.336 -1.935 -14.826 1.00 97.75 72 ILE A C 1
ATOM 563 O O . ILE A 1 72 ? 10.802 -1.888 -13.718 1.00 97.75 72 ILE A O 1
ATOM 567 N N . VAL A 1 73 ? 10.712 -2.442 -15.891 1.00 98.06 73 VAL A N 1
ATOM 568 C CA . VAL A 1 73 ? 9.339 -2.969 -15.843 1.00 98.06 73 VAL A CA 1
ATOM 569 C C . VAL A 1 73 ? 9.242 -4.164 -14.895 1.00 98.06 73 VAL A C 1
ATOM 571 O O . VAL A 1 73 ? 8.333 -4.214 -14.067 1.00 98.06 73 VAL A O 1
ATOM 574 N N . ILE A 1 74 ? 10.199 -5.094 -14.954 1.00 98.00 74 ILE A N 1
ATOM 575 C CA . ILE A 1 74 ? 10.269 -6.234 -14.030 1.00 98.00 74 ILE A CA 1
ATOM 576 C C . ILE A 1 74 ? 10.479 -5.741 -12.594 1.00 98.00 74 ILE A C 1
ATOM 578 O O . ILE A 1 74 ? 9.776 -6.186 -11.687 1.00 98.00 74 ILE A O 1
ATOM 582 N N . GLY A 1 75 ? 11.390 -4.790 -12.377 1.00 97.81 75 GLY A N 1
ATOM 583 C CA . GLY A 1 75 ? 11.629 -4.193 -11.063 1.00 97.81 75 GLY A CA 1
ATOM 584 C C . GLY A 1 75 ? 10.369 -3.556 -10.473 1.00 97.81 75 GLY A C 1
ATOM 585 O O . GLY A 1 75 ? 10.020 -3.818 -9.322 1.00 97.81 75 GLY A O 1
ATOM 586 N N . LEU A 1 76 ? 9.629 -2.788 -11.276 1.00 97.69 76 LEU A N 1
ATOM 587 C CA . LEU A 1 76 ? 8.344 -2.209 -10.882 1.00 97.69 76 LEU A CA 1
ATOM 588 C C . LEU A 1 76 ? 7.306 -3.287 -10.565 1.00 97.69 76 LEU A C 1
ATOM 590 O O . LEU A 1 76 ? 6.631 -3.192 -9.541 1.00 97.69 76 LEU A O 1
ATOM 594 N N . ALA A 1 77 ? 7.200 -4.329 -11.391 1.00 97.38 77 ALA A N 1
ATOM 595 C CA . ALA A 1 77 ? 6.278 -5.435 -11.150 1.00 97.38 77 ALA A CA 1
ATOM 596 C C . ALA A 1 77 ? 6.572 -6.141 -9.815 1.00 97.38 77 ALA A C 1
ATOM 598 O O . ALA A 1 77 ? 5.649 -6.400 -9.040 1.00 97.38 77 ALA A O 1
ATOM 599 N N . VAL A 1 78 ? 7.849 -6.381 -9.499 1.00 97.56 78 VAL A N 1
ATOM 600 C CA . VAL A 1 78 ? 8.276 -6.968 -8.220 1.00 97.56 78 VAL A CA 1
ATOM 601 C C . VAL A 1 78 ? 7.944 -6.047 -7.047 1.00 97.56 78 VAL A C 1
ATOM 603 O O . VAL A 1 78 ? 7.417 -6.520 -6.040 1.00 97.56 78 VAL A O 1
ATOM 606 N N . LEU A 1 79 ? 8.191 -4.739 -7.163 1.00 97.00 79 LEU A N 1
ATOM 607 C CA . LEU A 1 79 ? 7.853 -3.772 -6.112 1.00 97.00 79 LEU A CA 1
ATOM 608 C C . LEU A 1 79 ? 6.347 -3.708 -5.855 1.00 97.00 79 LEU A C 1
ATOM 610 O O . LEU A 1 79 ? 5.920 -3.735 -4.700 1.00 97.00 79 LEU A O 1
ATOM 614 N N . VAL A 1 80 ? 5.538 -3.665 -6.915 1.00 95.88 80 VAL A N 1
ATOM 615 C CA . VAL A 1 80 ? 4.074 -3.681 -6.816 1.00 95.88 80 VAL A CA 1
ATOM 616 C C . VAL A 1 80 ? 3.602 -4.977 -6.166 1.00 95.88 80 VAL A C 1
ATOM 618 O O . VAL A 1 80 ? 2.801 -4.936 -5.230 1.00 95.88 80 VAL A O 1
ATOM 621 N N . PHE A 1 81 ? 4.132 -6.123 -6.597 1.00 95.94 81 PHE A N 1
ATOM 622 C CA . PHE A 1 81 ? 3.804 -7.421 -6.017 1.00 95.94 81 PHE A CA 1
ATOM 623 C C . PHE A 1 81 ? 4.169 -7.489 -4.528 1.00 95.94 81 PHE A C 1
ATOM 625 O O . PHE A 1 81 ? 3.338 -7.866 -3.699 1.00 95.94 81 PHE A O 1
ATOM 632 N N . TYR A 1 82 ? 5.377 -7.057 -4.166 1.00 96.19 82 TYR A N 1
ATOM 633 C CA . TYR A 1 82 ? 5.843 -7.020 -2.783 1.00 96.19 82 TYR A CA 1
ATOM 634 C C . TYR A 1 82 ? 4.988 -6.094 -1.911 1.00 96.19 82 TYR A C 1
ATOM 636 O O . TYR A 1 82 ? 4.562 -6.479 -0.817 1.00 96.19 82 TYR A O 1
ATOM 644 N N . ALA A 1 83 ? 4.677 -4.892 -2.403 1.00 93.81 83 ALA A N 1
ATOM 645 C CA . ALA A 1 83 ? 3.816 -3.948 -1.703 1.00 93.81 83 ALA A CA 1
ATOM 646 C C . ALA A 1 83 ? 2.425 -4.547 -1.478 1.00 93.81 83 ALA A C 1
ATOM 648 O O . ALA A 1 83 ? 1.899 -4.503 -0.362 1.00 93.81 83 ALA A O 1
ATOM 649 N N . TRP A 1 84 ? 1.849 -5.168 -2.507 1.00 92.44 84 TRP A N 1
ATOM 650 C CA . TRP A 1 84 ? 0.541 -5.802 -2.411 1.00 92.44 84 TRP A CA 1
ATOM 651 C C . TRP A 1 84 ? 0.540 -6.962 -1.411 1.00 92.44 84 TRP A C 1
ATOM 653 O O . TRP A 1 84 ? -0.348 -7.035 -0.555 1.00 92.44 84 TRP A O 1
ATOM 663 N N . TYR A 1 85 ? 1.567 -7.813 -1.444 1.00 93.38 85 TYR A N 1
ATOM 664 C CA . TYR A 1 85 ? 1.748 -8.902 -0.489 1.00 93.38 85 TYR A CA 1
ATOM 665 C C . TYR A 1 85 ? 1.839 -8.378 0.951 1.00 93.38 85 TYR A C 1
ATOM 667 O O . TYR A 1 85 ? 1.066 -8.802 1.820 1.00 93.38 85 TYR A O 1
ATOM 675 N N . ARG A 1 86 ? 2.703 -7.386 1.207 1.00 92.06 86 ARG A N 1
ATOM 676 C CA . ARG A 1 86 ? 2.894 -6.805 2.546 1.00 92.06 86 ARG A CA 1
ATOM 677 C C . ARG A 1 86 ? 1.619 -6.142 3.057 1.00 92.06 86 ARG A C 1
ATOM 679 O O . ARG A 1 86 ? 1.242 -6.345 4.214 1.00 92.06 86 ARG A O 1
ATOM 686 N N . ILE A 1 87 ? 0.922 -5.382 2.211 1.00 90.62 87 ILE A N 1
ATOM 687 C CA . ILE A 1 87 ? -0.367 -4.762 2.552 1.00 90.62 87 ILE A CA 1
ATOM 688 C C . ILE A 1 87 ? -1.406 -5.845 2.865 1.00 90.62 87 ILE A C 1
ATOM 690 O O . ILE A 1 87 ? -2.156 -5.710 3.831 1.00 90.62 87 ILE A O 1
ATOM 694 N N . GLY A 1 88 ? -1.434 -6.939 2.102 1.00 87.75 88 GLY A N 1
ATOM 695 C CA . GLY A 1 88 ? -2.335 -8.066 2.330 1.00 87.75 88 GLY A CA 1
ATOM 696 C C . GLY A 1 88 ? -2.141 -8.718 3.700 1.00 87.75 88 GLY A C 1
ATOM 697 O O . GLY A 1 88 ? -3.124 -8.961 4.404 1.00 87.75 88 GLY A O 1
ATOM 698 N N . VAL A 1 89 ? -0.891 -8.958 4.100 1.00 89.81 89 VAL A N 1
ATOM 699 C CA . VAL A 1 89 ? -0.548 -9.511 5.421 1.00 89.81 89 VAL A CA 1
ATOM 700 C C . VAL A 1 89 ? -0.897 -8.523 6.536 1.00 89.81 89 VAL A C 1
ATOM 702 O O . VAL A 1 89 ? -1.581 -8.896 7.488 1.00 89.81 89 VAL A O 1
ATOM 705 N N . CYS A 1 90 ? -0.507 -7.253 6.388 1.00 88.81 90 CYS A N 1
ATOM 706 C CA . CYS A 1 90 ? -0.792 -6.202 7.366 1.00 88.81 90 CYS A CA 1
ATOM 707 C C . CYS A 1 90 ? -2.301 -6.055 7.610 1.00 88.81 90 CYS A C 1
ATOM 709 O O . CYS A 1 90 ? -2.755 -6.091 8.749 1.00 88.81 90 CYS A O 1
ATOM 711 N N . ARG A 1 91 ? -3.104 -6.002 6.540 1.00 88.00 91 ARG A N 1
ATOM 712 C CA . ARG A 1 91 ? -4.569 -5.912 6.637 1.00 88.00 91 ARG A CA 1
ATOM 713 C C . ARG A 1 91 ? -5.194 -7.123 7.325 1.00 88.00 91 ARG A C 1
ATOM 715 O O . ARG A 1 91 ? -6.140 -6.954 8.086 1.00 88.00 91 ARG A O 1
ATOM 722 N N . LYS A 1 92 ? -4.690 -8.338 7.068 1.00 87.50 92 LYS A N 1
ATOM 723 C CA . LYS A 1 92 ? -5.166 -9.552 7.758 1.00 87.50 92 LYS A CA 1
ATOM 724 C C . LYS A 1 92 ? -4.884 -9.478 9.260 1.00 87.50 92 LYS A C 1
ATOM 726 O O . LYS A 1 92 ? -5.773 -9.793 10.046 1.00 87.50 92 LYS A O 1
ATOM 731 N N . LYS A 1 93 ? -3.677 -9.047 9.641 1.00 91.25 93 LYS A N 1
ATOM 732 C CA . LYS A 1 93 ? -3.277 -8.897 11.045 1.00 91.25 93 LYS A CA 1
ATOM 733 C C . LYS A 1 93 ? -4.101 -7.820 11.752 1.00 91.25 93 LYS A C 1
ATOM 735 O O . LYS A 1 93 ? -4.724 -8.129 12.759 1.00 91.25 93 LYS A O 1
ATOM 740 N N . LEU A 1 94 ? -4.200 -6.627 11.163 1.00 90.56 94 LEU A N 1
ATOM 741 C CA . LEU A 1 94 ? -5.009 -5.527 11.695 1.00 90.56 94 LEU A CA 1
ATOM 742 C C . LEU A 1 94 ? -6.466 -5.945 11.892 1.00 90.56 94 LEU A C 1
ATOM 744 O O . LEU A 1 94 ? -7.005 -5.756 12.969 1.00 90.56 94 LEU A O 1
ATOM 748 N N . LYS A 1 95 ? -7.085 -6.608 10.906 1.00 87.62 95 LYS A N 1
ATOM 749 C CA . LYS A 1 95 ? -8.462 -7.104 11.045 1.00 87.62 95 LYS A CA 1
ATOM 750 C C . LYS A 1 95 ? -8.628 -8.042 12.245 1.00 87.62 95 LYS A C 1
ATOM 752 O O . LYS A 1 95 ? -9.627 -7.953 12.953 1.00 87.62 95 LYS A O 1
ATOM 757 N N . LYS A 1 96 ? -7.682 -8.964 12.445 1.00 90.06 96 LYS A N 1
ATOM 758 C CA . LYS A 1 96 ? -7.717 -9.898 13.574 1.00 90.06 96 LYS A CA 1
ATOM 759 C C . LYS A 1 96 ? -7.583 -9.150 14.902 1.00 90.06 96 LYS A C 1
ATOM 761 O O . LYS A 1 96 ? -8.396 -9.365 15.791 1.00 90.06 96 LYS A O 1
ATOM 766 N N . GLU A 1 97 ? -6.603 -8.257 15.007 1.00 92.75 97 GLU A N 1
ATOM 767 C CA . GLU A 1 97 ? -6.360 -7.473 16.222 1.00 92.75 97 GLU A CA 1
ATOM 768 C C . GLU A 1 97 ? -7.533 -6.540 16.551 1.00 92.75 97 GLU A C 1
ATOM 770 O O . GLU A 1 97 ? -7.935 -6.470 17.708 1.00 92.75 97 GLU A O 1
ATOM 775 N N . THR A 1 98 ? -8.153 -5.899 15.553 1.00 91.94 98 THR A N 1
ATOM 776 C CA . THR A 1 98 ? -9.353 -5.070 15.744 1.00 91.94 98 THR A CA 1
ATOM 777 C C . THR A 1 98 ? -10.542 -5.896 16.235 1.00 91.94 98 THR A C 1
ATOM 779 O O . THR A 1 98 ? -11.169 -5.502 17.211 1.00 91.94 98 THR A O 1
ATOM 782 N N . ASN A 1 99 ? -10.812 -7.065 15.638 1.00 89.94 99 ASN A N 1
ATOM 783 C CA . ASN A 1 99 ? -11.872 -7.971 16.108 1.00 89.94 99 ASN A CA 1
ATOM 784 C C . ASN A 1 99 ? -11.644 -8.419 17.562 1.00 89.94 99 ASN A C 1
ATOM 786 O O . ASN A 1 99 ? -12.571 -8.466 18.369 1.00 89.94 99 ASN A O 1
ATOM 790 N N . GLU A 1 100 ? -10.408 -8.786 17.908 1.00 93.00 100 GLU A N 1
ATOM 791 C CA . GLU A 1 100 ? -10.070 -9.198 19.271 1.00 93.00 100 GLU A CA 1
ATOM 792 C C . GLU A 1 100 ? -10.205 -8.040 20.266 1.00 93.00 100 GLU A C 1
ATOM 794 O O . GLU A 1 100 ? -10.693 -8.243 21.380 1.00 93.00 100 GLU A O 1
ATOM 799 N N . ALA A 1 101 ? -9.793 -6.833 19.874 1.00 93.25 101 ALA A N 1
ATOM 800 C CA . ALA A 1 101 ? -9.943 -5.629 20.681 1.00 93.25 101 ALA A CA 1
ATOM 801 C C . ALA A 1 101 ? -11.421 -5.278 20.898 1.00 93.25 101 ALA A C 1
ATOM 803 O O . ALA A 1 101 ? -11.815 -5.024 22.034 1.00 93.25 101 ALA A O 1
ATOM 804 N N . GLU A 1 102 ? -12.247 -5.345 19.852 1.00 90.88 102 GLU A N 1
ATOM 805 C CA . GLU A 1 102 ? -13.694 -5.118 19.920 1.00 90.88 102 GLU A CA 1
ATOM 806 C C . GLU A 1 102 ? -14.366 -6.097 20.892 1.00 90.88 102 GLU A C 1
ATOM 808 O O . GLU A 1 102 ? -15.086 -5.682 21.802 1.00 90.88 102 GLU A O 1
ATOM 813 N N . LEU A 1 103 ? -14.075 -7.398 20.769 1.00 91.38 103 LEU A N 1
ATOM 814 C CA . LEU A 1 103 ? -14.621 -8.426 21.658 1.00 91.38 103 LEU A CA 1
ATOM 815 C C . LEU A 1 103 ? -14.215 -8.203 23.119 1.00 91.38 103 LEU A C 1
ATOM 817 O O . LEU A 1 103 ? -15.052 -8.317 24.021 1.00 91.38 103 LEU A O 1
ATOM 821 N N . LYS A 1 104 ? -12.943 -7.871 23.370 1.00 94.19 104 LYS A N 1
ATOM 822 C CA . LYS A 1 104 ? -12.442 -7.577 24.721 1.00 94.19 104 LYS A CA 1
ATOM 823 C C . LYS A 1 104 ? -13.098 -6.326 25.300 1.00 94.19 104 LYS A C 1
ATOM 825 O O . LYS A 1 104 ? -13.534 -6.364 26.449 1.00 94.19 104 LYS A O 1
ATOM 830 N N . LEU A 1 105 ? -13.218 -5.261 24.509 1.00 91.94 105 LEU A N 1
ATOM 831 C CA . LEU A 1 105 ? -13.851 -4.007 24.913 1.00 91.94 105 LEU A CA 1
ATOM 832 C C . LEU A 1 105 ? -15.332 -4.216 25.235 1.00 91.94 105 LEU A C 1
ATOM 834 O O . LEU A 1 105 ? -15.786 -3.815 26.304 1.00 91.94 105 LEU A O 1
ATOM 838 N N . ARG A 1 106 ? -16.065 -4.931 24.376 1.00 91.25 106 ARG A N 1
ATOM 839 C CA . ARG A 1 106 ? -17.473 -5.272 24.604 1.00 91.25 106 ARG A CA 1
ATOM 840 C C . ARG A 1 106 ? -17.660 -6.076 25.887 1.00 91.25 106 ARG A C 1
ATOM 842 O O . ARG A 1 106 ? -18.555 -5.770 26.671 1.00 91.25 106 ARG A O 1
ATOM 849 N N . LYS A 1 107 ? -16.803 -7.074 26.133 1.00 94.12 107 LYS A N 1
ATOM 850 C CA . LYS A 1 107 ? -16.849 -7.883 27.359 1.00 94.12 107 LYS A CA 1
ATOM 851 C C . LYS A 1 107 ? -16.560 -7.038 28.602 1.00 94.12 107 LYS A C 1
ATOM 853 O O . LYS A 1 107 ? -17.349 -7.077 29.543 1.00 94.12 107 LYS A O 1
ATOM 858 N N . ALA A 1 108 ? -15.482 -6.255 28.593 1.00 93.94 108 ALA A N 1
ATOM 859 C CA . ALA A 1 108 ? -15.110 -5.387 29.711 1.00 93.94 108 ALA A CA 1
ATOM 860 C C . ALA A 1 108 ? -16.209 -4.360 30.021 1.00 93.94 108 ALA A C 1
ATOM 862 O O . ALA A 1 108 ? -16.626 -4.233 31.171 1.00 93.94 108 ALA A O 1
ATOM 863 N N . PHE A 1 109 ? -16.743 -3.704 28.988 1.00 93.12 109 PHE A N 1
ATOM 864 C CA . PHE A 1 109 ? -17.833 -2.748 29.131 1.00 93.12 109 PHE A CA 1
ATOM 865 C C . PHE A 1 109 ? -19.113 -3.408 29.653 1.00 93.12 109 PHE A C 1
ATOM 867 O O . PHE A 1 109 ? -19.709 -2.896 30.591 1.00 93.12 109 PHE A O 1
ATOM 874 N N . SER A 1 110 ? -19.505 -4.576 29.131 1.00 92.25 110 SER A N 1
ATOM 875 C CA . SER A 1 110 ? -20.685 -5.298 29.633 1.00 92.25 110 SER A CA 1
ATOM 876 C C . SER A 1 110 ? -20.550 -5.706 31.103 1.00 92.25 110 SER A C 1
ATOM 878 O O . SER A 1 110 ? -21.518 -5.637 31.854 1.00 92.25 110 SER A O 1
ATOM 880 N N . SER A 1 111 ? -19.341 -6.082 31.535 1.00 95.81 111 SER A N 1
ATOM 881 C CA . SER A 1 111 ? -19.064 -6.411 32.933 1.00 95.81 111 SER A CA 1
ATOM 882 C C . SER A 1 111 ? -19.191 -5.180 33.827 1.00 95.81 111 SER A C 1
ATOM 884 O O . SER A 1 111 ? -19.814 -5.260 34.881 1.00 95.81 111 SER A O 1
ATOM 886 N N . LEU A 1 112 ? -18.638 -4.043 33.393 1.00 93.69 112 LEU A N 1
ATOM 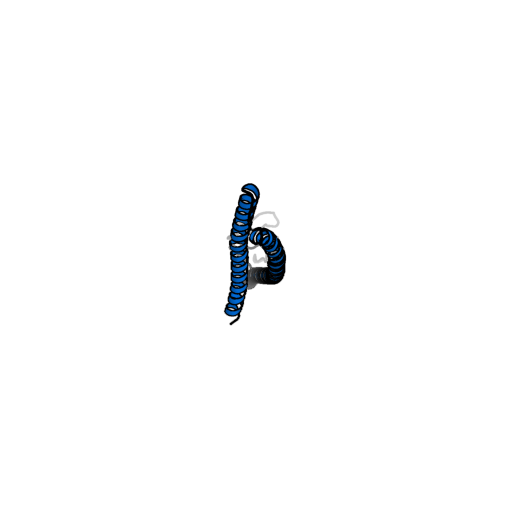887 C CA . LEU A 1 112 ? -18.747 -2.772 34.106 1.00 93.69 112 LEU A CA 1
ATOM 888 C C . LEU A 1 112 ? -20.203 -2.297 34.179 1.00 93.69 112 LEU A C 1
ATOM 890 O O . LEU A 1 112 ? -20.687 -1.970 35.257 1.00 93.69 112 LEU A O 1
ATOM 894 N N . ALA A 1 113 ? -20.913 -2.311 33.051 1.00 92.88 113 ALA A N 1
ATOM 895 C CA . ALA A 1 113 ? -22.311 -1.911 32.963 1.00 92.88 113 ALA A CA 1
ATOM 896 C C . ALA A 1 113 ? -23.198 -2.761 33.878 1.00 92.88 113 ALA A C 1
ATOM 898 O O . ALA A 1 113 ? -24.032 -2.219 34.595 1.00 92.88 113 ALA A O 1
ATOM 899 N N . ASN A 1 114 ? -22.985 -4.080 33.914 1.00 94.50 114 ASN A N 1
ATOM 900 C CA . ASN A 1 114 ? -23.709 -4.965 34.825 1.00 94.50 114 ASN A CA 1
ATOM 901 C C . ASN A 1 114 ? -23.447 -4.628 36.296 1.00 94.50 114 ASN A C 1
ATOM 903 O O . ASN A 1 114 ? -24.380 -4.652 37.094 1.00 94.50 114 ASN A O 1
ATOM 907 N N . GLU A 1 115 ? -22.209 -4.299 36.664 1.00 93.31 115 GLU A N 1
ATOM 908 C CA . GLU A 1 115 ? -21.883 -3.942 38.045 1.00 93.31 115 GLU A CA 1
ATOM 909 C C . GLU A 1 115 ? -22.499 -2.596 38.449 1.00 93.31 115 GLU A C 1
ATOM 911 O O . GLU A 1 115 ? -23.090 -2.479 39.521 1.00 93.31 115 GLU A O 1
ATOM 916 N N . VAL A 1 116 ? -22.474 -1.605 37.553 1.00 92.44 116 VAL A N 1
ATOM 917 C CA . VAL A 1 116 ? -23.160 -0.322 37.770 1.00 92.44 116 VAL A CA 1
ATOM 918 C C . VAL A 1 116 ? -24.677 -0.521 37.859 1.00 92.44 116 VAL A C 1
ATOM 920 O O . VAL A 1 116 ? -25.308 0.050 38.743 1.00 92.44 116 VAL A O 1
ATOM 923 N N . LYS A 1 117 ? -25.277 -1.377 37.019 1.00 92.75 117 LYS A N 1
ATOM 924 C CA . LYS A 1 117 ? -26.712 -1.714 37.095 1.00 92.75 117 LYS A CA 1
ATOM 925 C C . LYS A 1 117 ? -27.091 -2.343 38.431 1.00 92.75 117 LYS A C 1
ATOM 927 O O . LYS A 1 117 ? -28.142 -2.007 38.962 1.00 92.75 117 LYS A O 1
ATOM 932 N N . LYS A 1 118 ? -26.247 -3.210 38.999 1.00 91.69 118 LYS A N 1
ATOM 933 C CA . LYS A 1 118 ? -26.478 -3.757 40.347 1.00 91.69 118 LYS A CA 1
ATOM 934 C C . LYS A 1 118 ? -26.457 -2.666 41.414 1.00 91.69 118 LYS A C 1
ATOM 936 O O . LYS A 1 118 ? -27.325 -2.674 42.275 1.00 91.69 118 LYS A O 1
ATOM 941 N N . GLN A 1 119 ? -25.507 -1.728 41.350 1.00 88.94 119 GLN A N 1
ATOM 942 C CA . GLN A 1 119 ? -25.461 -0.600 42.290 1.00 88.94 119 GLN A CA 1
ATOM 943 C C . GLN A 1 119 ? -26.706 0.284 42.162 1.00 88.94 119 GLN A C 1
ATOM 945 O O . GLN A 1 119 ? -27.303 0.638 43.170 1.00 88.94 119 GLN A O 1
ATOM 950 N N . ILE A 1 120 ? -27.148 0.576 40.934 1.00 88.69 120 ILE A N 1
ATOM 951 C CA . ILE A 1 120 ? -28.403 1.298 40.666 1.00 88.69 120 ILE A CA 1
ATOM 952 C C . ILE A 1 120 ? -29.604 0.543 41.265 1.00 88.69 120 ILE A C 1
ATOM 954 O O . ILE A 1 120 ? -30.423 1.154 41.944 1.00 88.69 120 ILE A O 1
ATOM 958 N N . ALA A 1 121 ? -29.671 -0.782 41.100 1.00 87.88 121 ALA A N 1
ATOM 959 C CA . ALA A 1 121 ? -30.754 -1.607 41.638 1.00 87.88 121 ALA A CA 1
ATOM 960 C C . ALA A 1 121 ? -30.796 -1.650 43.179 1.00 87.88 121 ALA A C 1
ATOM 962 O O . ALA A 1 121 ? -31.870 -1.830 43.749 1.00 87.88 121 ALA A O 1
ATOM 963 N N . MET A 1 122 ? -29.659 -1.463 43.866 1.00 84.88 122 MET A N 1
ATOM 964 C CA . MET A 1 122 ? -29.643 -1.319 45.331 1.00 84.88 122 MET A CA 1
ATOM 965 C C . MET A 1 122 ? -30.380 -0.054 45.786 1.00 84.88 122 MET A C 1
ATOM 967 O O . MET A 1 122 ? -31.063 -0.093 46.805 1.00 84.88 122 MET A O 1
ATOM 971 N N . PHE A 1 123 ? -30.281 1.040 45.023 1.00 82.94 123 PHE A N 1
ATOM 972 C CA . PHE A 1 123 ? -31.021 2.274 45.299 1.00 82.94 123 PHE A CA 1
ATOM 973 C C . PHE A 1 123 ? -32.512 2.145 44.953 1.00 82.94 123 PHE A C 1
ATOM 975 O O . PHE A 1 123 ? -33.345 2.662 45.690 1.00 82.94 123 PHE A O 1
ATOM 982 N N . ASP A 1 124 ? -32.867 1.424 43.880 1.00 77.69 124 ASP A N 1
ATOM 983 C CA . ASP A 1 124 ? -34.273 1.191 43.496 1.00 77.69 124 ASP A CA 1
ATOM 984 C C . ASP A 1 124 ? -35.056 0.377 44.554 1.00 77.69 124 ASP A C 1
ATOM 986 O O . ASP A 1 124 ? -36.283 0.443 44.605 1.00 77.69 124 ASP A O 1
ATOM 990 N N . GLY A 1 125 ? -34.362 -0.391 45.404 1.00 74.81 125 GLY A N 1
ATOM 991 C CA . GLY A 1 125 ? -34.955 -1.188 46.483 1.00 74.81 125 GLY A CA 1
ATOM 992 C C . GLY A 1 125 ? -35.175 -0.449 47.810 1.00 74.81 125 GLY A C 1
ATOM 993 O O . GLY A 1 125 ? -35.662 -1.064 48.757 1.00 74.81 125 GLY A O 1
ATOM 994 N N . GLN A 1 126 ? -34.805 0.831 47.919 1.00 76.56 126 GLN A N 1
ATOM 995 C CA . GLN A 1 126 ? -34.980 1.623 49.141 1.00 76.56 126 GLN A CA 1
ATOM 996 C C . GLN A 1 126 ? -36.253 2.482 49.072 1.00 76.56 126 GLN A C 1
ATOM 998 O O . GLN A 1 126 ? -36.410 3.300 48.169 1.00 76.56 126 GLN A O 1
ATOM 1003 N N . GLU A 1 127 ? -37.147 2.343 50.062 1.00 67.31 127 GLU A N 1
ATOM 1004 C CA . GLU A 1 127 ? -38.410 3.106 50.138 1.00 67.31 127 GLU A CA 1
ATOM 1005 C C . GLU A 1 127 ? -38.196 4.619 50.339 1.00 67.31 127 GLU A C 1
ATOM 1007 O O . GLU A 1 127 ? -39.044 5.423 49.950 1.00 67.31 127 GLU A O 1
ATOM 1012 N N . THR A 1 128 ? -37.050 5.029 50.896 1.00 75.69 128 THR A N 1
ATOM 1013 C CA . THR A 1 128 ? -36.684 6.439 51.098 1.00 75.69 128 THR A CA 1
ATOM 1014 C C . THR A 1 128 ? -35.194 6.669 50.841 1.00 75.69 128 THR A C 1
ATOM 1016 O O . THR A 1 128 ? -34.364 6.286 51.662 1.00 75.69 128 THR A O 1
ATOM 1019 N N . LEU A 1 129 ? -34.867 7.328 49.725 1.00 80.12 129 LEU A N 1
ATOM 1020 C CA . LEU A 1 129 ? -33.523 7.832 49.414 1.00 80.12 129 LEU A CA 1
ATOM 1021 C C . LEU A 1 129 ? -33.348 9.258 49.952 1.00 80.12 129 LEU A C 1
ATOM 1023 O O . LEU A 1 129 ? -34.229 10.102 49.766 1.00 80.12 129 LEU A O 1
ATOM 1027 N N . ASN A 1 130 ? -32.195 9.563 50.546 1.00 85.06 130 ASN A N 1
ATOM 1028 C CA . ASN A 1 130 ? -31.809 10.939 50.874 1.00 85.06 130 ASN A CA 1
ATOM 1029 C C . ASN A 1 130 ? -31.528 11.755 49.585 1.00 85.06 130 ASN A C 1
ATOM 1031 O O . ASN A 1 130 ? -31.198 11.189 48.541 1.00 85.06 130 ASN A O 1
ATOM 1035 N N . GLU A 1 131 ? -31.598 13.091 49.629 1.00 84.31 131 GLU A N 1
ATOM 1036 C CA . GLU A 1 131 ? -31.325 13.979 48.482 1.00 84.31 131 GLU A CA 1
ATOM 1037 C C . GLU A 1 131 ? -29.950 13.720 47.841 1.00 84.31 131 GLU A C 1
ATOM 1039 O O . GLU A 1 131 ? -29.814 13.702 46.611 1.00 84.31 131 GLU A O 1
ATOM 1044 N N . ASN A 1 132 ? -28.933 13.451 48.666 1.00 85.31 132 ASN A N 1
ATOM 1045 C CA . ASN A 1 132 ? -27.589 13.111 48.197 1.00 85.31 132 ASN A CA 1
ATOM 1046 C C . ASN A 1 132 ? -27.567 11.775 47.436 1.00 85.31 132 ASN A C 1
ATOM 1048 O O . ASN A 1 132 ? -26.966 11.688 46.364 1.00 85.31 132 ASN A O 1
ATOM 1052 N N . GLU A 1 133 ? -28.249 10.752 47.951 1.00 84.69 133 GLU A N 1
ATOM 1053 C CA . GLU A 1 133 ? -28.326 9.421 47.334 1.00 84.69 133 GLU A CA 1
ATOM 1054 C C . GLU A 1 133 ? -29.105 9.473 46.020 1.00 84.69 133 GLU A C 1
ATOM 1056 O O . GLU A 1 133 ? -28.651 8.943 45.006 1.00 84.69 133 GLU A O 1
ATOM 1061 N N . ARG A 1 134 ? -30.215 10.219 45.992 1.00 85.69 134 ARG A N 1
ATOM 1062 C CA . ARG A 1 134 ? -31.002 10.459 44.779 1.00 85.69 134 ARG A CA 1
ATOM 1063 C C . ARG A 1 134 ? -30.180 11.159 43.697 1.00 85.69 134 ARG A C 1
ATOM 1065 O O . ARG A 1 134 ? -30.240 10.784 42.528 1.00 85.69 134 ARG A O 1
ATOM 1072 N N . THR A 1 135 ? -29.360 12.135 44.081 1.00 89.31 135 THR A N 1
ATOM 1073 C CA . THR A 1 135 ? -28.457 12.827 43.149 1.00 89.31 135 THR A CA 1
ATOM 1074 C C . THR A 1 135 ? -27.389 11.887 42.582 1.00 89.31 135 THR A C 1
ATOM 1076 O O . THR A 1 135 ? -27.065 11.963 41.394 1.00 89.31 135 THR A O 1
ATOM 1079 N N . ILE A 1 136 ? -26.831 10.999 43.409 1.00 87.81 136 ILE A N 1
ATOM 1080 C CA . ILE A 1 136 ? -25.844 9.997 42.984 1.00 87.81 136 ILE A CA 1
ATOM 1081 C C . ILE A 1 136 ? -26.485 8.983 42.029 1.00 87.81 136 ILE A C 1
ATOM 1083 O O . ILE A 1 136 ? -25.919 8.720 40.967 1.00 87.81 136 ILE A O 1
ATOM 1087 N N . TYR A 1 137 ? -27.678 8.482 42.358 1.00 88.25 137 TYR A N 1
ATOM 1088 C CA . TYR A 1 137 ? -28.458 7.573 41.517 1.00 88.25 137 TYR A CA 1
ATOM 1089 C C . TYR A 1 137 ? -28.709 8.154 40.121 1.00 88.25 137 TYR A C 1
ATOM 1091 O O . TYR A 1 137 ? -28.357 7.533 39.117 1.00 88.25 137 TYR A O 1
ATOM 1099 N N . GLU A 1 138 ? -29.242 9.377 40.043 1.00 90.00 138 GLU A N 1
ATOM 1100 C CA . GLU A 1 138 ? -29.532 10.042 38.766 1.00 90.00 138 GLU A CA 1
ATOM 1101 C C . GLU A 1 138 ? -28.259 10.248 37.933 1.00 90.00 138 GLU A C 1
ATOM 1103 O O . GLU A 1 138 ? -28.247 10.008 36.722 1.00 90.00 138 GLU A O 1
ATOM 1108 N N . LYS A 1 139 ? -27.147 10.636 38.575 1.00 92.88 139 LYS A N 1
ATOM 1109 C CA . LYS A 1 139 ? -25.849 10.781 37.899 1.00 92.88 139 LYS A CA 1
ATOM 1110 C C . LYS A 1 139 ? -25.327 9.447 37.365 1.00 92.88 139 LYS A C 1
ATOM 1112 O O . LYS A 1 139 ? -24.884 9.410 36.219 1.00 92.88 139 LYS A O 1
ATOM 1117 N N . LEU A 1 140 ? -25.392 8.371 38.151 1.00 91.44 140 LEU A N 1
ATOM 1118 C CA . LEU A 1 140 ? -24.969 7.028 37.737 1.00 91.44 140 LEU A CA 1
ATOM 1119 C C . LEU A 1 140 ? -25.809 6.515 36.568 1.00 91.44 140 LEU A C 1
ATOM 1121 O O . LEU A 1 140 ? -25.255 6.063 35.568 1.00 91.44 140 LEU A O 1
ATOM 1125 N N . LYS A 1 141 ? -27.134 6.646 36.660 1.00 92.31 141 LYS A N 1
ATOM 1126 C CA . LYS A 1 141 ? -28.075 6.228 35.619 1.00 92.31 141 LYS A CA 1
ATOM 1127 C C . LYS A 1 141 ? -27.839 6.978 34.313 1.00 92.31 141 LYS A C 1
ATOM 1129 O O . LYS A 1 141 ? -27.699 6.356 33.263 1.00 92.31 141 LYS A O 1
ATOM 1134 N N . LYS A 1 142 ? -27.709 8.306 34.382 1.00 94.62 142 LYS A N 1
ATOM 1135 C CA . LYS A 1 142 ? -27.435 9.151 33.213 1.00 94.62 142 LYS A CA 1
ATOM 1136 C C . LYS A 1 142 ? -26.067 8.861 32.593 1.00 94.62 142 LYS A C 1
ATOM 1138 O O . LYS A 1 142 ? -25.950 8.834 31.371 1.00 94.62 142 LYS A O 1
ATOM 1143 N N . ALA A 1 143 ? -25.039 8.645 33.415 1.00 93.00 143 ALA A N 1
ATOM 1144 C CA . ALA A 1 143 ? -23.700 8.312 32.935 1.00 93.00 143 ALA A CA 1
ATOM 1145 C C . ALA A 1 143 ? -23.663 6.935 32.261 1.00 93.00 143 ALA A C 1
ATOM 1147 O O . ALA A 1 143 ? -23.057 6.796 31.198 1.00 93.00 143 ALA A O 1
ATOM 1148 N N . LEU A 1 144 ? -24.336 5.940 32.845 1.00 94.50 144 LEU A N 1
ATOM 1149 C CA . LEU A 1 144 ? -24.432 4.598 32.283 1.00 94.50 144 LEU A CA 1
ATOM 1150 C C . LEU A 1 144 ? -25.170 4.605 30.940 1.00 94.50 144 LEU A C 1
ATOM 1152 O O . LEU A 1 144 ? -24.641 4.069 29.973 1.00 94.50 144 LEU A O 1
ATOM 1156 N N . ASP A 1 145 ? -26.336 5.249 30.858 1.00 93.94 145 ASP A N 1
ATOM 1157 C CA . ASP A 1 145 ? -27.128 5.329 29.621 1.00 93.94 145 ASP A CA 1
ATOM 1158 C C . ASP A 1 145 ? -26.357 6.041 28.495 1.00 93.94 145 ASP A C 1
ATOM 1160 O O . ASP A 1 145 ? -26.274 5.560 27.360 1.00 93.94 145 ASP A O 1
ATOM 1164 N N . ALA A 1 146 ? -25.685 7.151 28.824 1.00 95.31 146 ALA A N 1
ATOM 1165 C CA . ALA A 1 146 ? -24.824 7.853 27.878 1.00 95.31 146 ALA A CA 1
ATOM 1166 C C . ALA A 1 146 ? -23.666 6.968 27.386 1.00 95.31 146 ALA A C 1
ATOM 1168 O O . ALA A 1 146 ? -23.400 6.911 26.183 1.00 95.31 146 ALA A O 1
ATOM 1169 N N . ALA A 1 147 ? -22.992 6.259 28.296 1.00 93.75 147 ALA A N 1
ATOM 1170 C CA . ALA A 1 147 ? -21.884 5.376 27.954 1.00 93.75 147 ALA A CA 1
ATOM 1171 C C . ALA A 1 147 ? -22.340 4.172 27.114 1.00 93.75 147 ALA A C 1
ATOM 1173 O O . ALA A 1 147 ? -21.690 3.856 26.119 1.00 93.75 147 ALA A O 1
ATOM 1174 N N . GLU A 1 148 ? -23.464 3.533 27.459 1.00 92.94 148 GLU A N 1
ATOM 1175 C CA . GLU A 1 148 ? -24.025 2.404 26.703 1.00 92.94 148 GLU A CA 1
ATOM 1176 C C . GLU A 1 148 ? -24.334 2.815 25.266 1.00 92.94 148 GLU A C 1
ATOM 1178 O O . GLU A 1 148 ? -23.894 2.150 24.326 1.00 92.94 148 GLU A O 1
ATOM 1183 N N . LYS A 1 149 ? -25.000 3.959 25.083 1.00 94.00 149 LYS A N 1
ATOM 1184 C CA . LYS A 1 149 ? -25.345 4.471 23.756 1.00 94.00 149 LYS A CA 1
ATOM 1185 C C . LYS A 1 149 ? -24.113 4.770 22.901 1.00 94.00 149 LYS A C 1
ATOM 1187 O O . LYS A 1 149 ? -24.106 4.440 21.715 1.00 94.00 149 LYS A O 1
ATOM 1192 N N . ILE A 1 150 ? -23.082 5.392 23.480 1.00 93.56 150 ILE A N 1
ATOM 1193 C CA . ILE A 1 150 ? -21.841 5.726 22.763 1.00 93.56 150 ILE A CA 1
ATOM 1194 C C . ILE A 1 150 ? -21.090 4.448 22.387 1.00 93.56 150 ILE A C 1
ATOM 1196 O O . ILE A 1 150 ? 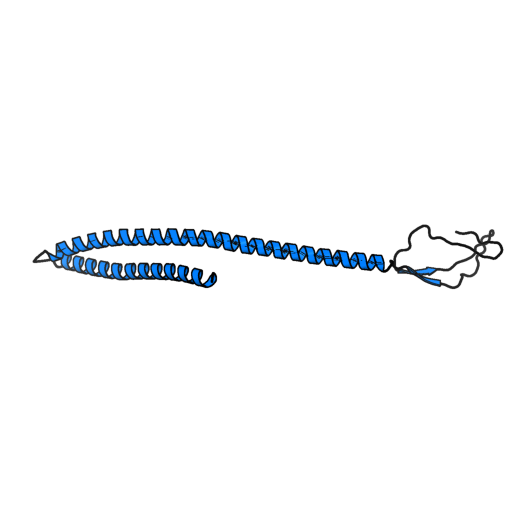-20.816 4.223 21.211 1.00 93.56 150 ILE A O 1
ATOM 1200 N N . ILE A 1 151 ? -20.806 3.579 23.358 1.00 92.19 151 ILE A N 1
ATOM 1201 C CA . ILE A 1 151 ? -20.006 2.370 23.134 1.00 92.19 151 ILE A CA 1
ATOM 1202 C C . ILE A 1 151 ? -20.705 1.411 22.169 1.00 92.19 151 ILE A C 1
ATOM 1204 O O . ILE A 1 151 ? -20.059 0.847 21.289 1.00 92.19 151 ILE A O 1
ATOM 1208 N N . GLN A 1 152 ? -22.024 1.247 22.281 1.00 90.75 152 GLN A N 1
ATOM 1209 C CA . GLN A 1 152 ? -22.778 0.398 21.363 1.00 90.75 152 GLN A CA 1
ATOM 1210 C C . GLN A 1 152 ? -22.721 0.923 19.924 1.00 90.75 152 GLN A C 1
ATOM 1212 O O . GLN A 1 152 ? -22.584 0.124 18.997 1.00 90.75 152 GLN A O 1
ATOM 1217 N N . LYS A 1 153 ? -22.789 2.247 19.733 1.00 92.38 153 LYS A N 1
ATOM 1218 C CA . LYS A 1 153 ? -22.659 2.866 18.412 1.00 92.38 153 LYS A CA 1
ATOM 1219 C C . LYS A 1 153 ? -21.263 2.642 17.825 1.00 92.38 153 LYS A C 1
ATOM 1221 O O . LYS A 1 153 ? -21.166 2.182 16.693 1.00 92.38 153 LYS A O 1
ATOM 1226 N N . GLU A 1 154 ? -20.211 2.894 18.603 1.00 91.50 154 GLU A N 1
ATOM 1227 C CA . GLU A 1 154 ? -18.822 2.714 18.157 1.00 91.50 154 GLU A CA 1
ATOM 1228 C C . GLU A 1 154 ? -18.520 1.253 17.793 1.00 91.50 154 GLU A C 1
ATOM 1230 O O . GLU A 1 154 ? -17.965 0.978 16.732 1.00 91.50 154 GLU A O 1
ATOM 1235 N N . ILE A 1 155 ? -18.964 0.291 18.613 1.00 90.19 155 ILE A N 1
ATOM 1236 C CA . ILE A 1 155 ? -18.842 -1.143 18.298 1.00 90.19 155 ILE A CA 1
ATOM 1237 C C . ILE A 1 155 ? -19.574 -1.463 16.991 1.00 90.19 155 ILE A C 1
ATOM 1239 O O . ILE A 1 155 ? -19.019 -2.121 16.117 1.00 90.19 155 ILE A O 1
ATOM 1243 N N . GLN A 1 156 ? -20.810 -0.983 16.827 1.00 89.94 156 GLN A N 1
ATOM 1244 C CA . GLN A 1 156 ? -21.591 -1.245 15.621 1.00 89.94 156 GLN A CA 1
ATOM 1245 C C . GLN A 1 156 ? -20.937 -0.652 14.362 1.00 89.94 156 GLN A C 1
ATOM 1247 O O . GLN A 1 156 ? -21.026 -1.249 13.286 1.00 89.94 156 GLN A O 1
ATOM 1252 N N . ASP A 1 157 ? -20.302 0.512 14.470 1.00 90.56 157 ASP A N 1
ATOM 1253 C CA . ASP A 1 157 ? -19.617 1.153 13.352 1.00 90.56 157 ASP A CA 1
ATOM 1254 C C . ASP A 1 157 ? -18.317 0.414 12.987 1.00 90.56 157 ASP A C 1
ATOM 1256 O O . ASP A 1 157 ? -18.111 0.131 11.803 1.00 90.56 157 ASP A O 1
ATOM 1260 N N . ILE A 1 158 ? -17.534 -0.050 13.970 1.00 88.56 158 ILE A N 1
ATOM 1261 C CA . ILE A 1 158 ? -16.390 -0.958 13.747 1.00 88.56 158 ILE A CA 1
ATOM 1262 C C . ILE A 1 158 ? -16.848 -2.226 13.006 1.00 88.56 158 ILE A C 1
ATOM 1264 O O . ILE A 1 158 ? -16.289 -2.597 11.970 1.00 88.56 158 ILE A O 1
ATOM 1268 N N . ASP A 1 159 ? -17.922 -2.855 13.474 1.00 86.94 159 ASP A N 1
ATOM 1269 C CA . ASP A 1 159 ? -18.443 -4.110 12.932 1.00 86.94 159 ASP A CA 1
ATOM 1270 C C . ASP A 1 159 ? -18.919 -3.948 11.464 1.00 86.94 159 ASP A C 1
ATOM 1272 O O . ASP A 1 159 ? -18.681 -4.798 10.589 1.00 86.94 159 ASP A O 1
ATOM 1276 N N . LYS A 1 160 ? -19.523 -2.793 11.133 1.00 89.44 160 LYS A N 1
ATOM 1277 C CA . LYS A 1 160 ? -19.866 -2.408 9.748 1.00 89.44 160 LYS A CA 1
ATOM 1278 C C . LYS A 1 160 ? -18.625 -2.207 8.882 1.00 89.44 160 LYS A C 1
ATOM 1280 O O . LYS A 1 160 ? -18.606 -2.688 7.743 1.00 89.44 160 LYS A O 1
ATOM 1285 N N . GLU A 1 161 ? -17.606 -1.503 9.369 1.00 86.81 161 GLU A N 1
ATOM 1286 C CA . GLU A 1 161 ? -16.373 -1.258 8.614 1.00 86.81 161 GLU A CA 1
ATOM 1287 C C . GLU A 1 161 ? -15.638 -2.564 8.292 1.00 86.81 161 GLU A C 1
ATOM 1289 O O . GLU A 1 161 ? -15.207 -2.786 7.150 1.00 86.81 161 GLU A O 1
ATOM 1294 N N . LEU A 1 162 ? -15.592 -3.492 9.250 1.00 83.81 162 LEU A N 1
ATOM 1295 C CA . LEU A 1 162 ? -14.973 -4.805 9.082 1.00 83.81 162 LEU A CA 1
ATOM 1296 C C . LEU A 1 162 ? -15.738 -5.698 8.091 1.00 83.81 162 LEU A C 1
ATOM 1298 O O . LEU A 1 162 ? -15.106 -6.409 7.291 1.00 83.81 162 LEU A O 1
ATOM 1302 N N . LYS A 1 163 ? -17.079 -5.632 8.070 1.00 80.81 163 LYS A N 1
ATOM 1303 C CA . LYS A 1 163 ? -17.926 -6.301 7.058 1.00 80.81 163 LYS A CA 1
ATOM 1304 C C . LYS A 1 163 ? -17.789 -5.673 5.671 1.00 80.81 163 LYS A C 1
ATOM 1306 O O . LYS A 1 163 ? -17.665 -6.392 4.679 1.00 80.81 163 LYS A O 1
ATOM 1311 N N . LYS A 1 164 ? -17.740 -4.345 5.565 1.00 78.25 164 LYS A N 1
ATOM 1312 C CA . LYS A 1 164 ? -17.562 -3.643 4.281 1.00 78.25 164 LYS A CA 1
ATOM 1313 C C . LYS A 1 164 ? -16.206 -3.961 3.645 1.00 78.25 164 LYS A C 1
ATOM 1315 O O . LYS A 1 164 ? -16.123 -4.194 2.436 1.00 78.25 164 LYS A O 1
ATOM 1320 N N . GLY A 1 165 ? -15.153 -4.054 4.460 1.00 67.06 165 GLY A N 1
ATOM 1321 C CA . GLY A 1 165 ? -13.834 -4.517 4.027 1.00 67.06 165 GLY A CA 1
ATOM 1322 C C . GLY A 1 165 ? -13.828 -5.955 3.488 1.00 67.06 165 GLY A C 1
ATOM 1323 O O . GLY A 1 165 ? -13.014 -6.277 2.624 1.00 67.06 165 GLY A O 1
ATOM 1324 N N . PHE A 1 166 ? -14.748 -6.814 3.945 1.00 58.50 166 PHE A N 1
ATOM 1325 C CA . PHE A 1 166 ? -14.910 -8.186 3.452 1.00 58.50 166 PHE A CA 1
ATOM 1326 C C . PHE A 1 166 ? -15.561 -8.232 2.059 1.00 58.50 166 PHE A C 1
ATOM 1328 O O . PHE A 1 166 ? -15.025 -8.877 1.159 1.00 58.50 166 PHE A O 1
ATOM 1335 N N . PHE A 1 167 ? -16.650 -7.487 1.844 1.00 52.19 167 PHE A N 1
ATOM 1336 C CA . PHE A 1 167 ? -17.376 -7.481 0.564 1.00 52.19 167 PHE A CA 1
ATOM 1337 C C . PHE A 1 167 ? -16.564 -6.913 -0.606 1.00 52.19 167 PHE A C 1
ATOM 1339 O O . PHE A 1 167 ? -16.607 -7.465 -1.705 1.00 52.19 167 PHE A O 1
ATOM 1346 N N . ARG A 1 168 ? -15.747 -5.874 -0.377 1.00 60.22 168 ARG A N 1
ATOM 1347 C CA . ARG A 1 168 ? -14.848 -5.337 -1.420 1.00 60.22 168 ARG A CA 1
ATOM 1348 C C . ARG A 1 168 ? -13.849 -6.372 -1.948 1.00 60.22 168 ARG A C 1
ATOM 1350 O O . ARG A 1 168 ? -13.400 -6.243 -3.080 1.00 60.22 168 ARG A O 1
ATOM 1357 N N . ARG A 1 169 ? -13.507 -7.395 -1.157 1.00 54.00 169 ARG A N 1
ATOM 1358 C CA . ARG A 1 169 ? -12.596 -8.473 -1.567 1.00 54.00 169 ARG A CA 1
ATOM 1359 C C . ARG A 1 169 ? -13.277 -9.514 -2.456 1.00 54.00 169 ARG A C 1
ATOM 1361 O O . ARG A 1 169 ? -12.614 -10.067 -3.321 1.00 54.00 169 ARG A O 1
ATOM 1368 N N . LEU A 1 170 ? -14.570 -9.767 -2.239 1.00 50.25 170 LEU A N 1
ATOM 1369 C CA . LEU A 1 170 ? -15.336 -10.774 -2.981 1.00 50.25 170 LEU A CA 1
ATOM 1370 C C . LEU A 1 170 ? -15.636 -10.326 -4.421 1.00 50.25 170 LEU A C 1
ATOM 1372 O O . LEU A 1 170 ? -15.701 -11.149 -5.322 1.00 50.25 170 LEU A O 1
ATOM 1376 N N . ILE A 1 171 ? -15.798 -9.016 -4.626 1.00 52.66 171 ILE A N 1
ATOM 1377 C CA . ILE A 1 171 ? -16.136 -8.423 -5.929 1.00 52.66 171 ILE A CA 1
ATOM 1378 C C . ILE A 1 171 ? -14.898 -8.266 -6.824 1.00 52.66 171 ILE A C 1
ATOM 1380 O O . ILE A 1 171 ? -15.012 -8.350 -8.035 1.00 52.66 171 ILE A O 1
ATOM 1384 N N . PHE A 1 172 ? -13.709 -8.066 -6.248 1.00 42.25 172 PHE A N 1
ATOM 1385 C CA . PHE A 1 172 ? -12.469 -7.849 -7.012 1.00 42.25 172 PHE A CA 1
ATOM 1386 C C . PHE A 1 172 ? -11.792 -9.144 -7.506 1.00 42.25 172 PHE A C 1
ATOM 1388 O O . PHE A 1 172 ? -10.737 -9.075 -8.129 1.00 42.25 172 PHE A O 1
ATOM 1395 N N . TRP A 1 173 ? -12.344 -10.311 -7.164 1.00 45.62 173 TRP A N 1
ATOM 1396 C CA . TRP A 1 173 ? -11.821 -11.648 -7.494 1.00 45.62 173 TRP A CA 1
ATOM 1397 C C . TRP A 1 173 ? -12.886 -12.536 -8.170 1.00 45.62 173 TRP A C 1
ATOM 1399 O O . TRP A 1 173 ? -12.817 -13.762 -8.096 1.00 45.62 173 TRP A O 1
ATOM 1409 N N . LYS A 1 174 ? -13.881 -11.911 -8.806 1.00 42.88 174 LYS A N 1
ATOM 1410 C CA . LYS A 1 174 ? -14.846 -12.539 -9.711 1.00 42.88 174 LYS A CA 1
ATOM 1411 C C . LYS A 1 174 ? -14.775 -11.819 -11.050 1.00 42.88 174 LYS A C 1
ATOM 1413 O O . LYS A 1 174 ? -14.907 -12.516 -12.074 1.00 42.88 174 LYS A O 1
#

Sequence (174 aa):
MTQSDSNGRFAFVAKAKLPEGVWKMWAEETSVNGAKSSPSEKIIFTVSLPWQIRIGQIVIDYISIINTLILIVIGLAVLVFYAWYRIGVCRKKLKKETNEAELKLRKAFSSLANEVKKQIAMFDGQETLNENERTIYEKLKKALDAAEKIIQKEIQDIDKELKKGFFRRLIFWK

Radius of gyration: 48.76 Å; chains: 1; bounding box: 108×34×118 Å

Foldseek 3Di:
DWDADPVRDTDDDDPDDDDFDKDWDWDWDADPVRDIDPIDDIDIDTDDDPPVVVVVVVVVVVVVVVVVVVVVVVVVVVVVVVVVVVVVVVVVVVLVVLVVVLVVVVVVLVVVLVVLVVVLVVVVPDPDDDPVRVVVSVVSVVVSVVVCVVSVVVSVVSVVVSVVVVVVVVVVVD

pLDDT: mean 85.83, std 10.63, range [42.25, 98.06]